Protein AF-A0AAV9Q386-F1 (afdb_monomer_lite)

Sequence (111 aa):
MDNLARHYKRRYQEALNHAIAERKDVALSICWELRLEPRIGVYRRAMVNLLIAQLVSFDQLKYAEECLDLLDILQQDNNGEVSDNVKNVITIAEELIEELEVKQQQAAAPR

pLDDT: mean 93.33, std 8.22, range [53.44, 98.31]

Foldseek 3Di:
DVVVQVVLVVLLVVLVVCVVVVVLVVSVVSLVVLCPDPPNDLLSNLVSLQSVLVRDPPCSLVSLVSSLVSLVVVCVVVVNDDDVVSVVSNVSSVVSNVVVVVVVVVVPDDD

Secondary structure (DSSP, 8-state):
-HHHHHHHHHHHHHHHHHHHTT-HHHHHHHHHHHHH-TTS-HHHHHHHHHHHHHH-SSSHHHHHHHHHHHHHHHHHHTTT---HHHHHHHHHHHHHHHHHHHHHHHHHS--

Radius of gyration: 14.96 Å; chains: 1; bounding box: 38×20×54 Å

Structure (mmCIF, N/CA/C/O backbone):
data_AF-A0AAV9Q386-F1
#
_entry.id   AF-A0AAV9Q386-F1
#
loop_
_atom_site.group_PDB
_atom_site.id
_atom_site.type_symbol
_atom_site.label_atom_id
_atom_site.label_alt_id
_atom_site.label_comp_id
_atom_site.label_asym_id
_atom_site.label_entity_id
_atom_site.label_seq_id
_atom_site.pdbx_PDB_ins_code
_atom_site.Cartn_x
_atom_site.Cartn_y
_atom_site.Cartn_z
_atom_site.occupancy
_atom_site.B_iso_or_equiv
_atom_site.auth_seq_id
_atom_site.auth_comp_id
_atom_site.auth_asym_id
_atom_site.auth_atom_id
_atom_site.pdbx_PDB_model_num
ATOM 1 N N . MET A 1 1 ? 7.025 -1.343 -23.558 1.00 59.03 1 MET A N 1
ATOM 2 C CA . MET A 1 1 ? 7.091 -1.365 -22.079 1.00 59.03 1 MET A CA 1
ATOM 3 C C . MET A 1 1 ? 6.299 -0.206 -21.455 1.00 59.03 1 MET A C 1
ATOM 5 O O . MET A 1 1 ? 5.464 -0.468 -20.599 1.00 59.03 1 MET A O 1
ATOM 9 N N . ASP A 1 2 ? 6.430 1.040 -21.931 1.00 67.69 2 ASP A N 1
ATOM 10 C CA . ASP A 1 2 ? 5.773 2.218 -21.317 1.00 67.69 2 ASP A CA 1
ATOM 11 C C . ASP A 1 2 ? 4.240 2.213 -21.243 1.00 67.69 2 ASP A C 1
ATOM 13 O O . ASP A 1 2 ? 3.670 2.772 -20.305 1.00 67.69 2 ASP A O 1
ATOM 17 N N . ASN A 1 3 ? 3.551 1.597 -22.208 1.00 83.56 3 ASN A N 1
ATOM 18 C CA . ASN A 1 3 ? 2.083 1.584 -22.217 1.00 83.56 3 ASN A CA 1
ATOM 19 C C . ASN A 1 3 ? 1.506 0.800 -21.033 1.00 83.56 3 ASN A C 1
ATOM 21 O O . ASN A 1 3 ? 0.484 1.200 -20.480 1.00 83.56 3 ASN A O 1
ATOM 25 N N . LEU A 1 4 ? 2.183 -0.270 -20.609 1.00 89.44 4 LEU A N 1
ATOM 26 C CA . LEU A 1 4 ? 1.724 -1.113 -19.510 1.00 89.44 4 LEU A CA 1
ATOM 27 C C . LEU A 1 4 ? 1.940 -0.421 -18.157 1.00 89.44 4 LEU A C 1
ATOM 29 O O . LEU A 1 4 ? 1.042 -0.357 -17.323 1.00 89.44 4 LEU A O 1
ATOM 33 N N . ALA A 1 5 ? 3.100 0.213 -17.985 1.00 87.19 5 ALA A N 1
ATOM 34 C CA . ALA A 1 5 ? 3.383 1.004 -16.798 1.00 87.19 5 ALA A CA 1
ATOM 35 C C . ALA A 1 5 ? 2.427 2.202 -16.642 1.00 87.19 5 ALA A C 1
ATOM 37 O O . ALA A 1 5 ? 1.930 2.474 -15.546 1.00 87.19 5 ALA A O 1
ATOM 38 N N . ARG A 1 6 ? 2.124 2.896 -17.749 1.00 91.50 6 ARG A N 1
ATOM 39 C CA . ARG A 1 6 ? 1.121 3.971 -17.782 1.00 91.50 6 ARG A CA 1
ATOM 40 C C . ARG A 1 6 ? -0.290 3.457 -17.495 1.00 91.50 6 ARG A C 1
ATOM 42 O O . ARG A 1 6 ? -1.039 4.144 -16.805 1.00 91.50 6 ARG A O 1
ATOM 49 N N . HIS A 1 7 ? -0.638 2.267 -17.984 1.00 94.50 7 HIS A N 1
ATOM 50 C CA . HIS A 1 7 ? -1.921 1.630 -17.699 1.00 94.50 7 HIS A CA 1
ATOM 51 C C . HIS A 1 7 ? -2.107 1.387 -16.195 1.00 94.50 7 HIS A C 1
ATOM 53 O O . HIS A 1 7 ? -3.082 1.875 -15.626 1.00 94.50 7 HIS A O 1
ATOM 59 N N . TYR A 1 8 ? -1.145 0.746 -15.523 1.00 95.25 8 TYR A N 1
ATOM 60 C CA . TYR A 1 8 ? -1.259 0.494 -14.081 1.00 95.25 8 TYR A CA 1
ATOM 61 C C . TYR A 1 8 ? -1.249 1.770 -13.248 1.00 95.25 8 TYR A C 1
ATOM 63 O O . TYR A 1 8 ? -2.019 1.881 -12.301 1.00 95.25 8 TYR A O 1
ATOM 71 N N . LYS A 1 9 ? -0.446 2.772 -13.632 1.00 94.50 9 LYS A N 1
ATOM 72 C CA . LYS A 1 9 ? -0.495 4.089 -12.984 1.00 94.50 9 LYS A CA 1
ATOM 73 C C . LYS A 1 9 ? -1.897 4.701 -13.068 1.00 94.50 9 LYS A C 1
ATOM 75 O O . LYS A 1 9 ? -2.384 5.241 -12.082 1.00 94.50 9 LYS A O 1
ATOM 80 N N . ARG A 1 10 ? -2.554 4.609 -14.230 1.00 96.94 10 ARG A N 1
ATOM 81 C CA . ARG A 1 10 ? -3.915 5.130 -14.421 1.00 96.94 10 ARG A CA 1
ATOM 82 C C . ARG A 1 10 ? -4.940 4.367 -13.584 1.00 96.94 10 ARG A C 1
ATOM 84 O O . ARG A 1 10 ? -5.756 5.009 -12.939 1.00 96.94 10 ARG A O 1
ATOM 91 N N . ARG A 1 11 ? -4.881 3.033 -13.572 1.00 97.81 11 ARG A N 1
ATOM 92 C CA . ARG A 1 11 ? -5.777 2.193 -12.759 1.00 97.81 11 ARG A CA 1
ATOM 93 C C . ARG A 1 11 ? -5.604 2.462 -11.264 1.00 97.81 11 ARG A C 1
ATOM 95 O O . ARG A 1 11 ? -6.586 2.600 -10.552 1.00 97.81 11 ARG A O 1
ATOM 102 N N . TYR A 1 12 ? -4.369 2.622 -10.794 1.00 97.75 12 TYR A N 1
ATOM 103 C CA . TYR A 1 12 ? -4.117 3.007 -9.406 1.00 97.75 12 TYR A CA 1
ATOM 104 C C . TYR A 1 12 ? -4.689 4.398 -9.081 1.00 97.75 12 TYR A C 1
ATOM 106 O O . TYR A 1 12 ? -5.351 4.573 -8.063 1.00 97.75 12 TYR A O 1
ATOM 114 N N . GLN A 1 13 ? -4.512 5.377 -9.975 1.00 98.06 13 GLN A N 1
ATOM 115 C CA . GLN A 1 13 ? -5.110 6.705 -9.805 1.00 98.06 13 GLN A CA 1
ATOM 116 C C . GLN A 1 13 ? -6.645 6.654 -9.777 1.00 98.06 13 GLN A C 1
ATOM 118 O O . GLN A 1 13 ? -7.274 7.402 -9.035 1.00 98.06 13 GLN A O 1
ATOM 123 N N . GLU A 1 14 ? -7.253 5.779 -10.576 1.00 98.25 14 GLU A N 1
ATOM 124 C CA . GLU A 1 14 ? -8.693 5.520 -10.550 1.00 98.25 14 GLU A CA 1
ATOM 125 C C . GLU A 1 14 ? -9.123 5.011 -9.167 1.00 98.25 14 GLU A C 1
ATOM 127 O O . GLU A 1 14 ? -10.026 5.595 -8.568 1.00 98.25 14 GLU A O 1
ATOM 132 N N . ALA A 1 15 ? -8.420 4.017 -8.611 1.00 98.25 15 ALA A N 1
ATOM 133 C CA . ALA A 1 15 ? -8.671 3.517 -7.259 1.00 98.25 15 ALA A CA 1
ATOM 134 C C . ALA A 1 15 ? -8.561 4.624 -6.196 1.00 98.25 15 ALA A C 1
ATOM 136 O O . ALA A 1 15 ? -9.468 4.774 -5.378 1.00 98.25 15 ALA A O 1
ATOM 137 N N . LEU A 1 16 ? -7.515 5.457 -6.253 1.00 97.81 16 LEU A N 1
ATOM 138 C CA . LEU A 1 16 ? -7.358 6.610 -5.359 1.00 97.81 16 LEU A CA 1
ATOM 139 C C . LEU A 1 16 ? -8.519 7.601 -5.476 1.00 97.81 16 LEU A C 1
ATOM 141 O O . LEU A 1 16 ? -9.066 8.036 -4.467 1.00 97.81 16 LEU A O 1
ATOM 145 N N . ASN A 1 17 ? -8.935 7.940 -6.696 1.00 98.31 17 ASN A N 1
ATOM 146 C CA . ASN A 1 17 ? -10.051 8.859 -6.911 1.00 98.31 17 ASN A CA 1
ATOM 147 C C . ASN A 1 17 ? -11.365 8.292 -6.349 1.00 98.31 17 ASN A C 1
ATOM 149 O O . ASN A 1 17 ? -12.186 9.041 -5.820 1.00 98.31 17 ASN A O 1
ATOM 153 N N . HIS A 1 18 ? -11.576 6.976 -6.448 1.00 98.31 18 HIS A N 1
ATOM 154 C CA . HIS A 1 18 ? -12.714 6.308 -5.818 1.00 98.31 18 HIS A CA 1
ATOM 155 C C . HIS A 1 18 ? -12.623 6.330 -4.290 1.00 98.31 18 HIS A C 1
ATOM 157 O O . HIS A 1 18 ? -13.629 6.625 -3.651 1.00 98.31 18 HIS A O 1
ATOM 163 N N . ALA A 1 19 ? -11.440 6.089 -3.721 1.00 96.94 19 ALA A N 1
ATOM 164 C CA . ALA A 1 19 ? -11.199 6.152 -2.282 1.00 96.94 19 ALA A CA 1
ATOM 165 C C . ALA A 1 19 ? -11.475 7.553 -1.711 1.00 96.94 19 ALA A C 1
ATOM 167 O O . ALA A 1 19 ? -12.203 7.677 -0.731 1.00 96.94 19 ALA A O 1
ATOM 168 N N . ILE A 1 20 ? -10.967 8.602 -2.370 1.00 97.19 20 ILE A N 1
ATOM 169 C CA . ILE A 1 20 ? -11.193 10.011 -1.998 1.00 97.19 20 ILE A CA 1
ATOM 170 C C . ILE A 1 20 ? -12.680 10.375 -2.090 1.00 97.19 20 ILE A C 1
ATOM 172 O O . ILE A 1 20 ? -13.190 11.115 -1.258 1.00 97.19 20 ILE A O 1
ATOM 176 N N . ALA A 1 21 ? -13.392 9.833 -3.079 1.00 97.31 21 ALA A N 1
ATOM 177 C CA . ALA A 1 21 ? -14.836 10.006 -3.227 1.00 97.31 21 ALA A CA 1
ATOM 178 C C . ALA A 1 21 ? -15.666 9.083 -2.307 1.00 97.31 21 ALA A C 1
ATOM 180 O O . ALA A 1 21 ? -16.841 8.859 -2.591 1.00 97.31 21 ALA A O 1
ATOM 181 N N . GLU A 1 22 ? -15.053 8.486 -1.280 1.00 95.88 22 GLU A N 1
ATOM 182 C CA . GLU A 1 22 ? -15.660 7.556 -0.312 1.00 95.88 22 GLU A CA 1
ATOM 183 C C . GLU A 1 22 ? -16.302 6.295 -0.926 1.00 95.88 22 GLU A C 1
ATOM 185 O O . GLU A 1 22 ? -17.014 5.543 -0.262 1.00 95.88 22 GLU A O 1
ATOM 190 N N . ARG A 1 23 ? -15.991 5.979 -2.188 1.00 96.81 23 ARG A N 1
ATOM 191 C CA . ARG A 1 23 ? -16.439 4.764 -2.888 1.00 96.81 23 ARG A CA 1
ATOM 192 C C . ARG A 1 23 ? -15.469 3.611 -2.632 1.00 96.81 23 ARG A C 1
ATOM 194 O O . ARG A 1 23 ? -14.825 3.113 -3.560 1.00 96.81 23 ARG A O 1
ATOM 201 N N . LYS A 1 24 ? -15.362 3.203 -1.363 1.00 95.81 24 LYS A N 1
ATOM 202 C CA . LYS A 1 24 ? -14.371 2.225 -0.876 1.00 95.81 24 LYS A CA 1
ATOM 203 C C . LYS A 1 24 ? -14.443 0.878 -1.596 1.00 95.81 24 LYS A C 1
ATOM 205 O O . LYS A 1 24 ? -13.407 0.377 -2.017 1.00 95.81 24 LYS A O 1
ATOM 210 N N . ASP A 1 25 ? -15.642 0.342 -1.819 1.00 96.69 25 ASP A N 1
ATOM 211 C CA . ASP A 1 25 ? -15.817 -0.962 -2.478 1.00 96.69 25 ASP A CA 1
ATOM 212 C C . ASP A 1 25 ? -15.263 -0.968 -3.908 1.00 96.69 25 ASP A C 1
ATOM 214 O O . ASP A 1 25 ? -14.5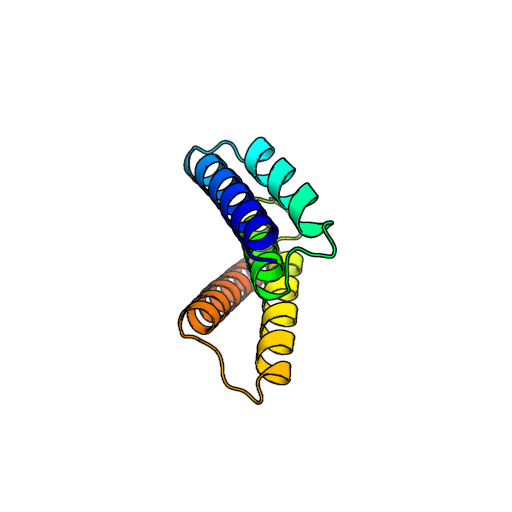96 -1.912 -4.332 1.00 96.69 25 ASP A O 1
ATOM 218 N N . VAL A 1 26 ? -15.481 0.126 -4.645 1.00 97.69 26 VAL A N 1
ATOM 219 C CA . VAL A 1 26 ? -14.976 0.276 -6.017 1.00 97.69 26 VAL A CA 1
ATOM 220 C C . VAL A 1 26 ? -13.457 0.420 -6.015 1.00 97.69 26 VAL A C 1
ATOM 222 O O . VAL A 1 26 ? -12.778 -0.213 -6.822 1.00 97.69 26 VAL A O 1
ATOM 225 N N . ALA A 1 27 ? -12.913 1.215 -5.090 1.00 98.12 27 ALA A N 1
ATOM 226 C CA . ALA A 1 27 ? -11.470 1.358 -4.931 1.00 98.12 27 ALA A CA 1
ATOM 227 C C . ALA A 1 27 ? -10.803 0.009 -4.610 1.00 98.12 27 ALA A C 1
ATOM 229 O O . ALA A 1 27 ? -9.838 -0.368 -5.274 1.00 98.12 27 ALA A O 1
ATOM 230 N N . LEU A 1 28 ? -11.363 -0.751 -3.662 1.00 98.06 28 LEU A N 1
ATOM 231 C CA . LEU A 1 28 ? -10.877 -2.079 -3.287 1.00 98.06 28 LEU A CA 1
ATOM 232 C C . LEU A 1 28 ? -10.951 -3.073 -4.447 1.00 98.06 28 LEU A C 1
ATOM 234 O O . LEU A 1 28 ? -9.980 -3.790 -4.674 1.00 98.06 28 LEU A O 1
ATOM 238 N N . SER A 1 29 ? -12.038 -3.078 -5.227 1.00 98.31 29 SER A N 1
ATOM 239 C CA . SER A 1 2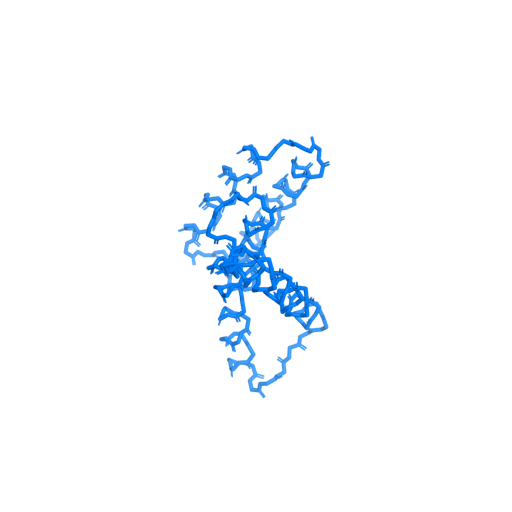9 ? -12.149 -3.930 -6.419 1.00 98.31 29 SER A CA 1
ATOM 240 C C . SER A 1 29 ? -10.977 -3.715 -7.381 1.00 98.31 29 SER A C 1
ATOM 242 O O . SER A 1 29 ? -10.358 -4.677 -7.832 1.00 98.31 29 SER A O 1
ATOM 244 N N . ILE A 1 30 ? -10.626 -2.454 -7.656 1.00 98.25 30 ILE A N 1
ATOM 245 C CA . ILE A 1 30 ? -9.498 -2.120 -8.535 1.00 98.25 30 ILE A CA 1
ATOM 246 C C . ILE A 1 30 ? -8.168 -2.529 -7.889 1.00 98.25 30 ILE A C 1
ATOM 248 O O . ILE A 1 30 ? -7.302 -3.091 -8.561 1.00 98.25 30 ILE A O 1
ATOM 252 N N . CYS A 1 31 ? -7.991 -2.275 -6.590 1.00 98.25 31 CYS A N 1
ATOM 253 C CA . CYS A 1 31 ? -6.785 -2.673 -5.867 1.00 98.25 31 CYS A CA 1
ATOM 254 C C . CYS A 1 31 ? -6.557 -4.189 -5.900 1.00 98.25 31 CYS A C 1
ATOM 256 O O . CYS A 1 31 ? -5.423 -4.621 -6.102 1.00 98.25 31 CYS A O 1
ATOM 258 N N . TRP A 1 32 ? -7.607 -5.003 -5.763 1.00 98.00 32 TRP A N 1
ATOM 259 C CA . TRP A 1 32 ? -7.488 -6.461 -5.822 1.00 98.00 32 TRP A CA 1
ATOM 260 C C . TRP A 1 32 ? -7.052 -6.965 -7.190 1.00 98.00 32 TRP A C 1
ATOM 262 O O . TRP A 1 32 ? -6.141 -7.789 -7.269 1.00 98.00 32 TRP A O 1
ATOM 272 N N . GLU A 1 33 ? -7.623 -6.418 -8.262 1.00 97.12 33 GLU A N 1
ATOM 273 C CA . GLU A 1 33 ? -7.178 -6.720 -9.625 1.00 97.12 33 GLU A CA 1
ATOM 274 C C . GLU A 1 33 ? -5.698 -6.363 -9.820 1.00 97.12 33 GLU A C 1
ATOM 276 O O . GLU A 1 33 ? -4.916 -7.160 -10.338 1.00 97.12 33 GLU A O 1
ATOM 281 N N . LEU A 1 34 ? -5.294 -5.175 -9.362 1.00 97.44 34 LEU A N 1
ATOM 282 C CA . LEU A 1 34 ? -3.920 -4.694 -9.489 1.00 97.44 34 LEU A CA 1
ATOM 283 C C . LEU A 1 34 ? -2.924 -5.511 -8.660 1.00 97.44 34 LEU A C 1
ATOM 285 O O . LEU A 1 34 ? -1.814 -5.774 -9.123 1.00 97.44 34 LEU A O 1
ATOM 289 N N . ARG A 1 35 ? -3.300 -5.934 -7.450 1.00 95.94 35 ARG A N 1
ATOM 290 C CA . ARG A 1 35 ? -2.438 -6.729 -6.565 1.00 95.94 35 ARG A CA 1
ATOM 291 C C . ARG A 1 35 ? -2.093 -8.084 -7.183 1.00 95.94 35 ARG A C 1
ATOM 293 O O . ARG A 1 35 ? -0.956 -8.537 -7.051 1.00 95.94 35 ARG A O 1
ATOM 300 N N . LEU A 1 36 ? -3.048 -8.700 -7.883 1.00 94.38 36 LEU A N 1
ATOM 301 C CA . LEU A 1 36 ? -2.881 -10.002 -8.533 1.00 94.38 36 LEU A CA 1
ATOM 302 C C . LEU A 1 36 ? -2.080 -9.941 -9.843 1.00 94.38 36 LEU A C 1
ATOM 304 O O . LEU A 1 36 ? -1.627 -10.979 -10.317 1.00 94.38 36 LEU A O 1
ATOM 308 N N . GLU A 1 37 ? -1.871 -8.757 -10.421 1.00 95.69 37 GLU A N 1
ATOM 309 C CA . GLU A 1 37 ? -1.194 -8.600 -11.708 1.00 95.69 37 GLU A CA 1
ATOM 310 C C . GLU A 1 37 ? 0.329 -8.809 -11.583 1.00 95.69 37 GLU A C 1
ATOM 312 O O . GLU A 1 37 ? 1.015 -7.996 -10.949 1.00 95.69 37 GLU A O 1
ATOM 317 N N . PRO A 1 38 ? 0.913 -9.854 -12.207 1.00 91.06 38 PRO A N 1
ATOM 318 C CA . PRO A 1 38 ? 2.341 -10.158 -12.088 1.00 91.06 38 PRO A CA 1
ATOM 319 C C . PRO A 1 38 ? 3.262 -9.054 -12.618 1.00 91.06 38 PRO A C 1
ATOM 321 O O . PRO A 1 38 ? 4.393 -8.925 -12.156 1.00 91.06 38 PRO A O 1
ATOM 324 N N . ARG A 1 39 ? 2.799 -8.248 -13.583 1.00 93.31 39 ARG A N 1
ATOM 325 C CA . ARG A 1 39 ? 3.623 -7.259 -14.300 1.00 93.31 39 ARG A CA 1
ATOM 326 C C . ARG A 1 39 ? 3.531 -5.836 -13.744 1.00 93.31 39 ARG A C 1
ATOM 328 O O . ARG A 1 39 ? 4.105 -4.921 -14.335 1.00 93.31 39 ARG A O 1
ATOM 335 N N . ILE A 1 40 ? 2.819 -5.620 -12.635 1.00 92.75 40 ILE A N 1
ATOM 336 C CA . ILE A 1 40 ? 2.546 -4.277 -12.093 1.00 92.75 40 ILE A CA 1
ATOM 337 C C . ILE A 1 40 ? 3.803 -3.530 -11.607 1.00 92.75 40 ILE A C 1
ATOM 339 O O . ILE A 1 40 ? 3.846 -2.293 -11.640 1.00 92.75 40 ILE A O 1
ATOM 343 N N . GLY A 1 41 ? 4.850 -4.278 -11.251 1.00 92.75 41 GLY A N 1
ATOM 344 C CA . GLY A 1 41 ? 6.097 -3.770 -10.684 1.00 92.75 41 GLY A CA 1
ATOM 345 C C . GLY A 1 41 ? 6.011 -3.584 -9.167 1.00 92.75 41 GLY A C 1
ATOM 346 O O . GLY A 1 41 ? 4.965 -3.207 -8.638 1.00 92.75 41 GLY A O 1
ATOM 347 N N . VAL A 1 42 ? 7.128 -3.837 -8.479 1.00 93.69 42 VAL A N 1
ATOM 348 C CA . VAL A 1 42 ? 7.222 -3.907 -7.008 1.00 93.69 42 VAL A CA 1
ATOM 349 C C . VAL A 1 42 ? 6.709 -2.631 -6.340 1.00 93.69 42 VAL A C 1
ATOM 351 O O . VAL A 1 42 ? 5.783 -2.694 -5.537 1.00 93.69 42 VAL A O 1
ATOM 354 N N . TYR A 1 43 ? 7.206 -1.465 -6.765 1.00 94.69 43 TYR A N 1
ATOM 355 C CA . TYR A 1 43 ? 6.796 -0.175 -6.199 1.00 94.69 43 TYR A CA 1
ATOM 356 C C . TYR A 1 43 ? 5.278 0.058 -6.261 1.00 94.69 43 TYR A C 1
ATOM 358 O O . TYR A 1 43 ? 4.661 0.475 -5.287 1.00 94.69 43 TYR A O 1
ATOM 366 N N . ARG A 1 44 ? 4.635 -0.245 -7.397 1.00 95.38 44 ARG A N 1
ATOM 367 C CA . ARG A 1 44 ? 3.180 -0.057 -7.522 1.00 95.38 44 ARG A CA 1
ATOM 368 C C . ARG A 1 44 ? 2.399 -1.079 -6.718 1.00 95.38 44 ARG A C 1
ATOM 370 O O . ARG A 1 44 ? 1.344 -0.734 -6.202 1.00 95.38 44 ARG A O 1
ATOM 377 N N . ARG A 1 45 ? 2.902 -2.310 -6.600 1.00 96.81 45 ARG A N 1
ATOM 378 C CA . ARG A 1 45 ? 2.289 -3.313 -5.727 1.00 96.81 45 ARG A CA 1
ATOM 379 C C . ARG A 1 45 ? 2.333 -2.870 -4.262 1.00 96.81 45 ARG A C 1
ATOM 381 O O . ARG A 1 45 ? 1.317 -2.999 -3.590 1.00 96.81 45 ARG A O 1
ATOM 388 N N . ALA A 1 46 ? 3.436 -2.267 -3.817 1.00 97.44 46 ALA A N 1
ATOM 389 C CA . ALA A 1 46 ? 3.542 -1.673 -2.484 1.00 97.44 46 ALA A CA 1
ATOM 390 C C . ALA A 1 46 ? 2.495 -0.566 -2.275 1.00 97.44 46 ALA A C 1
ATOM 392 O O . ALA A 1 46 ? 1.686 -0.644 -1.357 1.00 97.44 46 ALA A O 1
ATOM 393 N N . MET A 1 47 ? 2.401 0.397 -3.202 1.00 98.00 47 MET A N 1
ATOM 394 C CA . MET A 1 47 ? 1.383 1.459 -3.133 1.00 98.00 47 MET A CA 1
ATOM 395 C C . MET A 1 47 ? -0.061 0.928 -3.109 1.00 98.00 47 MET A C 1
ATOM 397 O O . MET A 1 47 ? -0.932 1.520 -2.472 1.00 98.00 47 MET A O 1
ATOM 401 N N . VAL A 1 48 ? -0.331 -0.167 -3.828 1.00 98.19 48 VAL A N 1
ATOM 402 C CA . VAL A 1 48 ? -1.636 -0.843 -3.824 1.00 98.19 48 VAL A CA 1
ATOM 403 C C . VAL A 1 48 ? -1.916 -1.470 -2.458 1.00 98.19 48 VAL A C 1
ATOM 405 O O . VAL A 1 48 ? -3.007 -1.265 -1.933 1.00 98.19 48 VAL A O 1
ATOM 408 N N . ASN A 1 49 ? -0.946 -2.171 -1.864 1.00 98.25 49 ASN A N 1
ATOM 409 C CA . ASN A 1 49 ? -1.068 -2.739 -0.517 1.00 98.25 49 ASN A CA 1
ATOM 410 C C . ASN A 1 49 ? -1.299 -1.652 0.547 1.00 98.25 49 ASN A C 1
ATOM 412 O O . ASN A 1 49 ? -2.201 -1.796 1.367 1.00 98.25 49 ASN A O 1
ATOM 416 N N . LEU A 1 50 ? -0.595 -0.518 0.472 1.00 98.31 50 LEU A N 1
ATOM 417 C CA . LEU A 1 50 ? -0.839 0.613 1.372 1.00 98.31 50 LEU A CA 1
ATOM 418 C C . LEU A 1 50 ? -2.269 1.159 1.247 1.00 98.31 50 LEU A C 1
ATOM 420 O O . LEU A 1 50 ? -2.951 1.371 2.248 1.00 98.31 50 LEU A O 1
ATOM 424 N N . LEU A 1 51 ? -2.757 1.352 0.018 1.00 98.25 51 LEU A N 1
ATOM 425 C CA . LEU A 1 51 ? -4.125 1.824 -0.201 1.00 98.25 51 LEU A CA 1
ATOM 426 C C . LEU A 1 51 ? -5.161 0.812 0.311 1.00 98.25 51 LEU A C 1
ATOM 428 O O . LEU A 1 51 ? -6.175 1.200 0.882 1.00 98.25 51 LEU A O 1
ATOM 432 N N . ILE A 1 52 ? -4.907 -0.485 0.141 1.00 98.31 52 ILE A N 1
ATOM 433 C CA . ILE A 1 52 ? -5.741 -1.539 0.722 1.00 98.31 52 ILE A CA 1
ATOM 434 C C . ILE A 1 52 ? -5.781 -1.408 2.247 1.00 98.31 52 ILE A C 1
ATOM 436 O O . ILE A 1 52 ? -6.878 -1.379 2.799 1.00 98.31 52 ILE A O 1
ATOM 440 N N . ALA A 1 53 ? -4.627 -1.276 2.911 1.00 97.94 53 ALA A N 1
ATOM 441 C CA . ALA A 1 53 ? -4.528 -1.151 4.368 1.00 97.94 53 ALA A CA 1
ATOM 442 C C . ALA A 1 53 ? -5.384 0.004 4.922 1.00 97.94 53 ALA A C 1
ATOM 444 O O . ALA A 1 53 ? -6.019 -0.119 5.970 1.00 97.94 53 ALA A O 1
ATOM 445 N N . GLN A 1 54 ? -5.453 1.113 4.184 1.00 96.69 54 GLN A N 1
ATOM 446 C CA . GLN A 1 54 ? -6.261 2.283 4.537 1.00 96.69 54 GLN A CA 1
ATOM 447 C C . GLN A 1 54 ? -7.770 2.091 4.300 1.00 96.69 54 GLN A C 1
ATOM 449 O O . GLN A 1 54 ? -8.587 2.790 4.901 1.00 96.69 54 GLN A O 1
ATOM 454 N N . LEU A 1 55 ? -8.159 1.178 3.407 1.00 97.00 55 LEU A N 1
ATOM 455 C CA . LEU A 1 55 ? -9.549 0.991 2.983 1.00 97.00 55 LEU A CA 1
ATOM 456 C C . LEU A 1 55 ? -10.269 -0.150 3.707 1.00 97.00 55 LEU A C 1
ATOM 458 O O . LEU A 1 55 ? -11.485 -0.063 3.896 1.00 97.00 55 LEU A O 1
ATOM 462 N N . VAL A 1 56 ? -9.552 -1.212 4.079 1.00 96.62 56 VAL A N 1
ATOM 463 C CA . VAL A 1 56 ? -10.127 -2.379 4.764 1.00 96.62 56 VAL A CA 1
ATOM 464 C C . VAL A 1 56 ? -10.368 -2.104 6.250 1.00 96.62 56 VAL A C 1
ATOM 466 O O . VAL A 1 56 ? -9.709 -1.270 6.862 1.00 96.62 56 VAL A O 1
ATOM 469 N N . SER A 1 57 ? -11.326 -2.817 6.843 1.00 91.81 57 SER A N 1
ATOM 470 C CA . SER A 1 57 ? -11.651 -2.727 8.275 1.00 91.81 57 SER A CA 1
ATOM 471 C C . SER A 1 57 ? -10.945 -3.775 9.141 1.00 91.81 57 SER A C 1
ATOM 473 O O . SER A 1 57 ? -10.951 -3.664 10.363 1.00 91.81 57 SER A O 1
ATOM 475 N N . PHE A 1 58 ? -10.357 -4.795 8.520 1.00 90.25 58 PHE A N 1
ATOM 476 C CA . PHE A 1 58 ? -9.614 -5.880 9.157 1.00 90.25 58 PHE A CA 1
ATOM 477 C C . PHE A 1 58 ? -8.358 -6.176 8.336 1.00 90.25 58 PHE A C 1
ATOM 479 O O . PHE A 1 58 ? -8.291 -5.818 7.162 1.00 90.25 58 PHE A O 1
ATOM 486 N N . ASP A 1 59 ? -7.357 -6.805 8.952 1.00 94.06 59 ASP A N 1
ATOM 487 C CA . ASP A 1 59 ? -6.054 -7.104 8.335 1.00 94.06 59 ASP A CA 1
ATOM 488 C C . ASP A 1 59 ? -5.275 -5.871 7.841 1.00 94.06 59 ASP A C 1
ATOM 490 O O . ASP A 1 59 ? -4.352 -6.000 7.041 1.00 94.06 59 ASP A O 1
ATOM 494 N N . GLN A 1 60 ? -5.605 -4.668 8.325 1.00 96.56 60 GLN A N 1
ATOM 495 C CA . GLN A 1 60 ? -4.922 -3.430 7.929 1.00 96.56 60 GLN A CA 1
ATOM 496 C C . GLN A 1 60 ? -3.405 -3.533 8.133 1.00 96.56 60 GLN A C 1
ATOM 498 O O . GLN A 1 60 ? -2.641 -3.191 7.233 1.00 96.56 60 GLN A O 1
ATOM 503 N N . LEU A 1 61 ? -2.994 -4.074 9.286 1.00 96.62 61 LEU A N 1
ATOM 504 C CA . LEU A 1 61 ? -1.592 -4.242 9.664 1.00 96.62 61 LEU A CA 1
ATOM 505 C C . LEU A 1 61 ? -0.846 -5.112 8.647 1.00 96.62 61 LEU A C 1
ATOM 507 O O . LEU A 1 61 ? 0.146 -4.671 8.085 1.00 96.62 61 LEU A O 1
ATOM 511 N N . LYS A 1 62 ? -1.416 -6.271 8.302 1.00 97.19 62 LYS A N 1
ATOM 512 C CA . LYS A 1 62 ? -0.855 -7.193 7.308 1.00 97.19 62 LYS A CA 1
ATOM 513 C C . LYS A 1 62 ? -0.558 -6.499 5.977 1.00 97.19 62 LYS A C 1
ATOM 515 O O . LYS A 1 62 ? 0.487 -6.721 5.381 1.00 97.19 62 LYS A O 1
ATOM 520 N N . TYR A 1 63 ? -1.482 -5.681 5.472 1.00 98.12 63 TYR A N 1
ATOM 521 C CA . TYR A 1 63 ? -1.273 -5.004 4.189 1.00 98.12 63 TYR A CA 1
ATOM 522 C C . TYR A 1 63 ? -0.275 -3.843 4.284 1.00 98.12 63 TYR A C 1
ATOM 524 O O . TYR A 1 63 ? 0.412 -3.559 3.303 1.00 98.12 63 TYR A O 1
ATOM 532 N N . ALA A 1 64 ? -0.181 -3.182 5.439 1.00 97.88 64 ALA A N 1
ATOM 533 C CA . ALA A 1 64 ? 0.834 -2.163 5.685 1.00 97.88 64 ALA A CA 1
ATOM 534 C C . ALA A 1 64 ? 2.240 -2.788 5.775 1.00 97.88 64 ALA A C 1
ATOM 536 O O . ALA A 1 64 ? 3.162 -2.304 5.123 1.00 97.88 64 ALA A O 1
ATOM 537 N N . GLU A 1 65 ? 2.381 -3.916 6.473 1.00 98.00 65 GLU A N 1
ATOM 538 C CA . GLU A 1 65 ? 3.620 -4.704 6.544 1.00 98.00 65 GLU A CA 1
ATOM 539 C C . GLU A 1 65 ? 4.037 -5.218 5.158 1.00 98.00 65 GLU A C 1
ATOM 541 O O . GLU A 1 65 ? 5.156 -4.973 4.718 1.00 98.00 65 GLU A O 1
ATOM 546 N N . GLU A 1 66 ? 3.113 -5.813 4.392 1.00 97.88 66 GLU A N 1
ATOM 547 C CA . GLU A 1 66 ? 3.398 -6.244 3.015 1.00 97.88 66 GLU A CA 1
ATOM 548 C C . GLU A 1 66 ? 3.802 -5.072 2.096 1.00 97.88 66 GLU A C 1
ATOM 550 O O . GLU A 1 66 ? 4.460 -5.279 1.073 1.00 97.88 66 GLU A O 1
ATOM 555 N N . CYS A 1 67 ? 3.369 -3.838 2.387 1.00 97.94 67 CYS A N 1
ATOM 556 C CA . CYS A 1 67 ? 3.857 -2.659 1.675 1.00 97.94 67 CYS A CA 1
ATOM 557 C C . CYS A 1 67 ? 5.334 -2.410 1.994 1.00 97.94 67 CYS A C 1
ATOM 559 O O . CYS A 1 67 ? 6.110 -2.229 1.055 1.00 97.94 67 CYS A O 1
ATOM 561 N N . LEU A 1 68 ? 5.722 -2.429 3.272 1.00 97.62 68 LEU A N 1
ATOM 562 C CA . LEU A 1 68 ? 7.116 -2.249 3.687 1.00 97.62 68 LEU A CA 1
ATOM 563 C C . LEU A 1 68 ? 8.025 -3.346 3.139 1.00 97.62 68 LEU A C 1
ATOM 565 O O . LEU A 1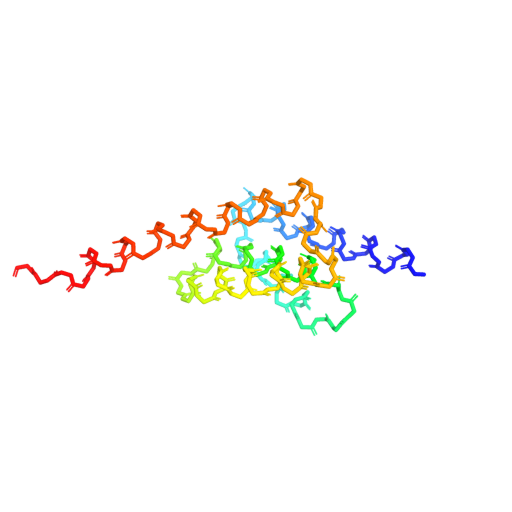 68 ? 9.011 -3.015 2.488 1.00 97.62 68 LEU A O 1
ATOM 569 N N . ASP A 1 69 ? 7.636 -4.617 3.250 1.00 97.75 69 ASP A N 1
ATOM 570 C CA . ASP A 1 69 ? 8.416 -5.746 2.721 1.00 97.75 69 ASP A CA 1
ATOM 571 C C . ASP A 1 69 ? 8.767 -5.562 1.233 1.00 97.75 69 ASP A C 1
ATOM 573 O O . ASP A 1 69 ? 9.877 -5.846 0.777 1.00 97.75 69 ASP A O 1
ATOM 577 N N . LEU A 1 70 ? 7.817 -5.057 0.438 1.00 96.62 70 LEU A N 1
ATOM 578 C CA . LEU A 1 70 ? 8.036 -4.795 -0.985 1.00 96.62 70 LEU A CA 1
ATOM 579 C C . LEU A 1 70 ? 8.971 -3.603 -1.229 1.00 96.62 70 LEU A C 1
ATOM 581 O O . LEU A 1 70 ? 9.724 -3.612 -2.206 1.00 96.62 70 LEU A O 1
ATOM 585 N N . LEU A 1 71 ? 8.911 -2.564 -0.395 1.00 96.06 71 LEU A N 1
ATOM 586 C CA . LEU A 1 71 ? 9.805 -1.409 -0.507 1.00 96.06 71 LEU A CA 1
AT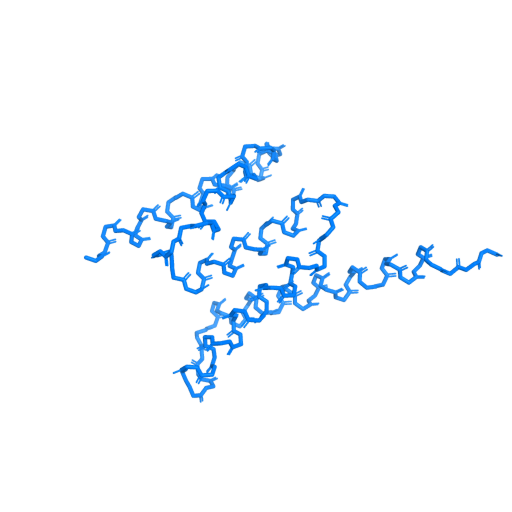OM 587 C C . LEU A 1 71 ? 11.220 -1.744 -0.030 1.00 96.06 71 LEU A C 1
ATOM 589 O O . LEU A 1 71 ? 12.174 -1.266 -0.643 1.00 96.06 71 LEU A O 1
ATOM 593 N N . ASP A 1 72 ? 11.356 -2.630 0.951 1.00 95.12 72 ASP A N 1
ATOM 594 C CA . ASP A 1 72 ? 12.637 -3.164 1.408 1.00 95.12 72 ASP A CA 1
ATOM 595 C C . ASP A 1 72 ? 13.319 -3.984 0.313 1.00 95.12 72 ASP A C 1
ATOM 597 O O . ASP A 1 72 ? 14.500 -3.771 0.037 1.00 95.12 72 ASP A O 1
ATOM 601 N N . ILE A 1 73 ? 12.579 -4.849 -0.394 1.00 93.38 73 ILE A N 1
ATOM 602 C CA . ILE A 1 73 ? 13.098 -5.553 -1.582 1.00 93.38 73 ILE A CA 1
ATOM 603 C C . ILE A 1 73 ? 13.596 -4.542 -2.620 1.00 93.38 73 ILE A C 1
ATOM 605 O O . ILE A 1 73 ? 14.705 -4.666 -3.135 1.00 93.38 73 ILE A O 1
ATOM 609 N N . LEU A 1 74 ? 12.801 -3.504 -2.902 1.00 93.06 74 LEU A N 1
ATOM 610 C CA . LEU A 1 74 ? 13.185 -2.463 -3.854 1.00 93.06 74 LEU A CA 1
ATOM 611 C C . LEU A 1 74 ? 14.449 -1.714 -3.404 1.00 93.06 74 LEU A C 1
ATOM 613 O O . LEU A 1 74 ? 15.272 -1.349 -4.242 1.00 93.06 74 LEU A O 1
ATOM 617 N N . GLN A 1 75 ? 14.610 -1.463 -2.107 1.00 93.56 75 GLN A N 1
ATOM 618 C CA . GLN A 1 75 ? 15.793 -0.810 -1.563 1.00 93.56 75 GLN A CA 1
ATOM 619 C C . GLN A 1 75 ? 17.026 -1.717 -1.640 1.00 93.56 75 GLN A C 1
ATOM 621 O O . GLN A 1 75 ? 18.091 -1.254 -2.054 1.00 93.56 75 GLN A O 1
ATOM 626 N N . GLN A 1 76 ? 16.888 -2.999 -1.302 1.00 93.19 76 GLN A N 1
ATOM 627 C CA . GLN A 1 76 ? 17.960 -3.993 -1.395 1.00 93.19 76 GLN A CA 1
ATOM 628 C C . GLN A 1 76 ? 18.442 -4.170 -2.840 1.00 93.19 76 GLN A C 1
ATOM 630 O O . GLN A 1 76 ? 19.647 -4.114 -3.089 1.00 93.19 76 GLN A O 1
ATOM 635 N N . ASP A 1 77 ? 17.516 -4.274 -3.799 1.00 92.56 77 ASP A N 1
ATOM 636 C CA . ASP A 1 77 ? 17.822 -4.396 -5.231 1.00 92.56 77 ASP A CA 1
ATOM 637 C C . ASP A 1 77 ? 18.601 -3.186 -5.781 1.00 92.56 77 ASP A C 1
ATOM 639 O O . ASP A 1 77 ? 19.345 -3.309 -6.755 1.00 92.56 77 ASP A O 1
ATOM 643 N N . ASN A 1 78 ? 18.453 -2.015 -5.151 1.00 91.00 78 ASN A N 1
ATOM 644 C CA . ASN A 1 78 ? 19.133 -0.775 -5.529 1.00 91.00 78 ASN A CA 1
ATOM 645 C C . ASN A 1 78 ? 20.301 -0.412 -4.588 1.00 91.00 78 ASN A C 1
ATOM 647 O O . ASN A 1 78 ? 20.677 0.755 -4.496 1.00 91.00 78 ASN A O 1
ATOM 651 N N . ASN A 1 79 ? 20.895 -1.386 -3.885 1.00 90.69 79 ASN A N 1
ATOM 652 C CA . ASN A 1 79 ? 22.032 -1.181 -2.970 1.00 90.69 79 ASN A CA 1
ATOM 653 C C . ASN A 1 79 ? 21.789 -0.115 -1.882 1.00 90.69 79 ASN A C 1
ATOM 655 O O . ASN A 1 79 ? 22.712 0.585 -1.467 1.00 90.69 79 ASN A O 1
ATOM 659 N N . GLY A 1 80 ? 20.547 0.029 -1.419 1.00 87.00 80 GLY A N 1
ATOM 660 C CA . GLY A 1 80 ? 20.168 1.016 -0.410 1.00 87.00 80 GLY A CA 1
ATOM 661 C C . GLY A 1 80 ? 19.679 2.353 -0.971 1.00 87.00 80 GLY A C 1
ATOM 662 O O . GLY A 1 80 ? 19.120 3.147 -0.210 1.00 87.00 80 GLY A O 1
ATOM 663 N N . GLU A 1 81 ? 19.834 2.612 -2.273 1.00 90.19 81 GLU A N 1
ATOM 664 C CA . GLU A 1 81 ? 19.449 3.880 -2.895 1.00 90.19 81 GLU A CA 1
ATOM 665 C C . GLU A 1 81 ? 18.025 3.837 -3.462 1.00 90.19 81 GLU A C 1
ATOM 667 O O . GLU A 1 81 ? 17.714 3.094 -4.388 1.00 90.19 81 GLU A O 1
ATOM 672 N N . VAL A 1 82 ? 17.141 4.692 -2.945 1.00 92.88 82 VAL A N 1
ATOM 673 C CA . VAL A 1 82 ? 15.769 4.834 -3.451 1.00 92.88 82 VAL A CA 1
ATOM 674 C C . VAL A 1 82 ? 15.372 6.300 -3.576 1.00 92.88 82 VAL A C 1
ATOM 676 O O . VAL A 1 82 ? 15.854 7.167 -2.844 1.00 92.88 82 VAL A O 1
ATOM 679 N N . SER A 1 83 ? 14.465 6.582 -4.515 1.00 93.06 83 SER A N 1
ATOM 680 C CA . SER A 1 83 ? 13.921 7.930 -4.717 1.00 93.06 83 SER A CA 1
ATOM 681 C C . SER A 1 83 ? 13.159 8.439 -3.490 1.00 93.06 83 SER A C 1
ATOM 683 O O . SER A 1 83 ? 12.584 7.645 -2.745 1.00 93.06 83 SER A O 1
ATOM 685 N N . ASP A 1 84 ? 13.043 9.758 -3.345 1.00 94.38 84 ASP A N 1
ATOM 686 C CA . ASP A 1 84 ? 12.296 10.376 -2.238 1.00 94.38 84 ASP A CA 1
ATOM 687 C C . ASP A 1 84 ? 10.827 9.945 -2.196 1.00 94.38 84 ASP A C 1
ATOM 689 O O . ASP A 1 84 ? 10.256 9.779 -1.124 1.00 94.38 84 ASP A O 1
ATOM 693 N N . ASN A 1 85 ? 10.227 9.651 -3.353 1.00 92.06 85 ASN A N 1
ATOM 694 C CA . ASN A 1 85 ? 8.875 9.100 -3.400 1.00 92.06 85 ASN A CA 1
ATOM 695 C C . ASN A 1 85 ? 8.774 7.756 -2.675 1.00 92.06 85 ASN A C 1
ATOM 697 O O . ASN A 1 85 ? 7.768 7.509 -2.029 1.00 92.06 85 ASN A O 1
ATOM 701 N N . VAL A 1 86 ? 9.786 6.890 -2.783 1.00 94.38 86 VAL A N 1
ATOM 702 C CA . VAL A 1 86 ? 9.807 5.595 -2.085 1.00 94.38 86 VAL A CA 1
ATOM 703 C C . VAL A 1 86 ? 9.956 5.816 -0.585 1.00 94.38 86 VAL A C 1
ATOM 705 O O . VAL A 1 86 ? 9.177 5.249 0.170 1.00 94.38 86 VAL A O 1
ATOM 708 N N . LYS A 1 87 ? 10.875 6.697 -0.171 1.00 94.94 87 LYS A N 1
ATOM 709 C CA . LYS A 1 87 ? 11.063 7.059 1.244 1.00 94.94 87 LYS A CA 1
ATOM 710 C C . LYS A 1 87 ? 9.771 7.578 1.870 1.00 94.94 87 LYS A C 1
ATOM 712 O O . LYS A 1 87 ? 9.398 7.134 2.943 1.00 94.94 87 LYS A O 1
ATOM 717 N N . ASN A 1 88 ? 9.044 8.437 1.156 1.00 95.88 88 ASN A N 1
ATOM 718 C CA . ASN A 1 88 ? 7.758 8.944 1.628 1.00 95.88 88 ASN A CA 1
ATOM 719 C C . ASN A 1 88 ? 6.721 7.824 1.809 1.00 95.88 88 ASN A C 1
ATOM 721 O O . ASN A 1 88 ? 5.959 7.864 2.766 1.00 95.88 88 ASN A O 1
ATOM 725 N N . VAL A 1 89 ? 6.674 6.827 0.912 1.00 96.06 89 VAL A N 1
ATOM 726 C CA . VAL A 1 89 ? 5.757 5.685 1.092 1.00 96.06 89 VAL A CA 1
ATOM 727 C C . VAL A 1 89 ? 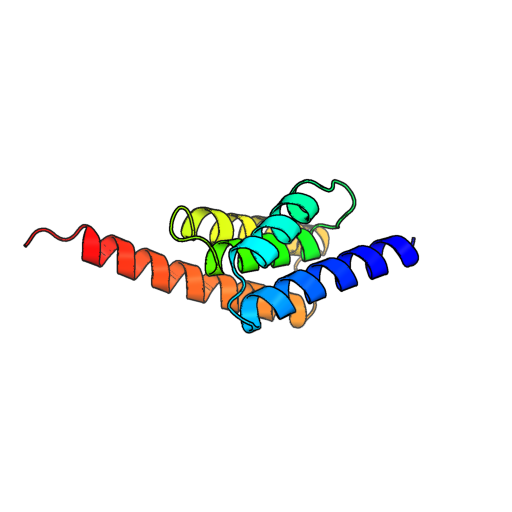6.168 4.829 2.293 1.00 96.06 89 VAL A C 1
ATOM 729 O O . VAL A 1 89 ? 5.282 4.397 3.022 1.00 96.06 89 VAL A O 1
ATOM 732 N N . ILE A 1 90 ? 7.473 4.623 2.517 1.00 96.38 90 ILE A N 1
ATOM 733 C CA . ILE A 1 90 ? 7.987 3.923 3.708 1.00 96.38 90 ILE A CA 1
ATOM 734 C C . ILE A 1 90 ? 7.495 4.631 4.971 1.00 96.38 90 ILE A C 1
ATOM 736 O O . ILE A 1 90 ? 6.800 4.010 5.765 1.00 96.38 90 ILE A O 1
ATOM 740 N N . THR A 1 91 ? 7.734 5.940 5.091 1.00 97.25 91 THR A N 1
ATOM 741 C CA . THR A 1 91 ? 7.307 6.719 6.263 1.00 97.25 91 THR A CA 1
ATOM 742 C C . THR A 1 91 ? 5.801 6.623 6.505 1.00 97.25 91 THR A C 1
ATOM 744 O O . THR A 1 91 ? 5.381 6.357 7.623 1.00 97.25 91 THR A O 1
ATOM 747 N N . ILE A 1 92 ? 4.973 6.756 5.462 1.00 97.44 92 ILE A N 1
ATOM 748 C CA . ILE A 1 92 ? 3.510 6.639 5.607 1.00 97.44 92 ILE A CA 1
ATOM 749 C C . ILE A 1 92 ? 3.101 5.235 6.084 1.00 97.44 92 ILE A C 1
ATOM 751 O O . ILE A 1 92 ? 2.149 5.094 6.851 1.00 97.44 92 ILE A O 1
ATOM 755 N N . ALA A 1 93 ? 3.771 4.187 5.603 1.00 97.31 93 ALA A N 1
ATOM 756 C CA . ALA A 1 93 ? 3.473 2.818 6.007 1.00 97.31 93 ALA A CA 1
ATOM 757 C C . ALA A 1 93 ? 3.930 2.534 7.449 1.00 97.31 93 ALA A C 1
ATOM 759 O O . ALA A 1 93 ? 3.172 1.919 8.193 1.00 97.31 93 ALA A O 1
ATOM 760 N N . GLU A 1 94 ? 5.102 3.024 7.861 1.00 97.88 94 GLU A N 1
ATOM 761 C CA . GLU A 1 94 ? 5.596 2.940 9.245 1.00 97.88 94 GLU A CA 1
ATOM 762 C C . GLU A 1 94 ? 4.656 3.660 10.223 1.00 97.88 94 GLU A C 1
ATOM 764 O O . GLU A 1 94 ? 4.232 3.065 11.212 1.00 97.88 94 GLU A O 1
ATOM 769 N N . GLU A 1 95 ? 4.253 4.897 9.910 1.00 97.62 95 GLU A N 1
ATOM 770 C CA . GLU A 1 95 ? 3.289 5.666 10.712 1.00 97.62 95 GLU A CA 1
ATOM 771 C C . GLU A 1 95 ? 1.949 4.923 10.843 1.00 97.62 95 GLU A C 1
ATOM 773 O O . GLU A 1 95 ? 1.372 4.836 11.928 1.00 97.62 95 GLU A O 1
ATOM 778 N N . LEU A 1 96 ? 1.458 4.331 9.746 1.00 96.94 96 LEU A N 1
ATOM 779 C CA . LEU A 1 96 ? 0.226 3.546 9.767 1.00 96.94 96 LEU A CA 1
ATOM 780 C C . LEU A 1 96 ? 0.355 2.295 10.648 1.00 96.94 96 LEU A C 1
ATOM 782 O O . LEU A 1 96 ? -0.591 1.961 11.362 1.00 96.94 96 LEU A O 1
ATOM 786 N N . ILE A 1 97 ? 1.490 1.596 10.599 1.00 97.25 97 ILE A N 1
ATOM 787 C CA . ILE A 1 97 ? 1.747 0.421 11.441 1.00 97.25 97 ILE A CA 1
ATOM 788 C C . ILE A 1 97 ? 1.750 0.822 12.914 1.00 97.25 97 ILE A C 1
ATOM 790 O O . ILE A 1 97 ? 1.000 0.228 13.688 1.00 97.25 97 ILE A O 1
ATOM 794 N N . GLU A 1 98 ? 2.495 1.866 13.285 1.00 96.75 98 GLU A N 1
ATOM 795 C CA . GLU A 1 98 ? 2.556 2.360 14.665 1.00 96.75 98 GLU A CA 1
ATOM 796 C C . GLU A 1 98 ? 1.151 2.699 15.193 1.00 96.75 98 GLU A C 1
ATOM 798 O O . GLU A 1 98 ? 0.745 2.250 16.269 1.00 96.75 98 GLU A O 1
ATOM 803 N N . GLU A 1 99 ? 0.345 3.415 14.402 1.00 95.44 99 GLU A N 1
ATOM 804 C CA . GLU A 1 99 ? -1.040 3.714 14.767 1.00 95.44 99 GLU A CA 1
ATOM 805 C C . GLU A 1 99 ? -1.896 2.456 14.982 1.00 95.44 99 GLU A C 1
ATOM 807 O O . GLU A 1 99 ? -2.751 2.420 15.877 1.00 95.44 99 GLU A O 1
ATOM 812 N N . LEU A 1 100 ? -1.740 1.446 14.125 1.00 93.69 100 LEU A N 1
ATOM 813 C CA . LEU A 1 100 ? -2.516 0.209 14.182 1.00 93.69 100 LEU A CA 1
ATOM 814 C C . LEU A 1 100 ? -2.105 -0.657 15.374 1.00 93.69 100 LEU A C 1
ATOM 816 O O . LEU A 1 100 ? -2.981 -1.207 16.046 1.00 93.69 100 LEU A O 1
ATOM 820 N N . GLU A 1 101 ? -0.813 -0.741 15.678 1.00 93.06 101 GLU A N 1
ATOM 821 C CA . GLU A 1 101 ? -0.292 -1.455 16.844 1.00 93.06 101 GLU A CA 1
ATOM 822 C C . GLU A 1 101 ? -0.796 -0.834 18.149 1.00 93.06 101 GLU A C 1
ATOM 824 O O . GLU A 1 101 ? -1.298 -1.549 19.021 1.00 93.06 101 GLU A O 1
ATOM 829 N N . VAL A 1 102 ? -0.770 0.500 18.264 1.00 92.50 102 VAL A N 1
ATOM 830 C CA . VAL A 1 102 ? -1.324 1.212 19.427 1.00 92.50 102 VAL A CA 1
ATOM 831 C C . VAL A 1 102 ? -2.815 0.907 19.593 1.00 92.50 102 VAL A C 1
ATOM 833 O O . VAL A 1 102 ? -3.264 0.592 20.700 1.00 92.50 102 VAL A O 1
ATOM 836 N N . LYS A 1 103 ? -3.595 0.940 18.504 1.00 89.50 103 LYS A N 1
ATOM 837 C CA . LYS A 1 103 ? -5.031 0.602 18.530 1.00 89.50 103 LYS A CA 1
ATOM 838 C C . LYS A 1 103 ? -5.269 -0.844 18.984 1.00 89.50 103 LYS A C 1
ATOM 840 O O . LYS A 1 103 ? -6.178 -1.088 19.778 1.00 89.50 103 LYS A O 1
ATOM 845 N N . GLN A 1 104 ? -4.456 -1.799 18.526 1.00 88.00 104 GLN A N 1
ATOM 846 C CA . GLN A 1 104 ? -4.557 -3.204 18.941 1.00 88.00 104 GLN A CA 1
ATOM 847 C C 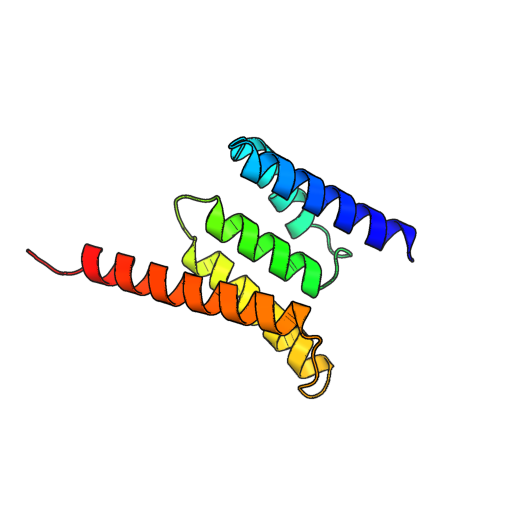. GLN A 1 104 ? -4.211 -3.397 20.422 1.00 88.00 104 GLN A C 1
ATOM 849 O O . GLN A 1 104 ? -4.938 -4.095 21.129 1.00 88.00 104 GLN A O 1
ATOM 854 N N . GLN A 1 105 ? -3.159 -2.742 20.921 1.00 85.25 105 GLN A N 1
ATOM 855 C CA . GLN A 1 105 ? -2.779 -2.798 22.337 1.00 85.25 105 GLN A CA 1
ATOM 856 C C . GLN A 1 105 ? -3.867 -2.208 23.245 1.00 85.25 105 GLN A C 1
ATOM 858 O O . GLN A 1 105 ? -4.200 -2.797 24.272 1.00 85.25 105 GLN A O 1
ATOM 863 N N . GLN A 1 106 ? -4.474 -1.085 22.849 1.00 84.56 106 GLN A N 1
ATOM 864 C CA . GLN A 1 106 ? -5.593 -0.479 23.579 1.00 84.56 106 GLN A CA 1
ATOM 865 C C . GLN A 1 106 ? -6.833 -1.380 23.605 1.00 84.56 106 GLN A C 1
ATOM 867 O O . GLN A 1 106 ? -7.529 -1.433 24.617 1.00 84.56 106 GLN A O 1
ATOM 872 N N . ALA A 1 107 ? -7.106 -2.102 22.516 1.00 80.94 107 ALA A N 1
ATOM 873 C CA . ALA A 1 107 ? -8.203 -3.063 22.457 1.00 80.94 107 ALA A CA 1
ATOM 874 C C . ALA A 1 107 ? -7.930 -4.339 23.278 1.00 80.94 107 ALA A C 1
ATOM 876 O O . ALA A 1 107 ? -8.871 -4.962 23.768 1.00 80.94 107 ALA A O 1
ATOM 877 N N . ALA A 1 108 ? -6.659 -4.727 23.426 1.00 74.81 108 ALA A N 1
ATOM 878 C CA . ALA A 1 108 ? -6.227 -5.920 24.155 1.00 74.81 108 ALA A CA 1
ATOM 879 C C . ALA A 1 108 ? -5.993 -5.688 25.661 1.00 74.81 108 ALA A C 1
ATOM 881 O O . ALA A 1 108 ? -5.910 -6.657 26.418 1.00 74.81 108 ALA A O 1
ATOM 882 N N . ALA A 1 109 ? -5.885 -4.433 26.111 1.00 64.69 109 ALA A N 1
ATOM 883 C CA . ALA A 1 109 ? -5.729 -4.107 27.524 1.00 64.69 109 ALA A CA 1
ATOM 884 C C . ALA A 1 109 ? -7.010 -4.477 28.310 1.00 64.69 109 ALA A C 1
ATOM 886 O O . ALA A 1 109 ? -8.090 -3.964 27.997 1.00 64.69 109 ALA A O 1
ATOM 887 N N . PRO A 1 110 ? -6.933 -5.363 29.323 1.00 57.91 110 PRO A N 1
ATOM 888 C CA . PRO A 1 110 ? -8.088 -5.709 30.142 1.00 57.91 110 PRO A CA 1
ATOM 889 C C . PRO A 1 110 ? -8.558 -4.485 30.943 1.00 57.91 110 PRO A C 1
ATOM 891 O O . PRO A 1 110 ? -7.738 -3.741 31.482 1.00 57.91 110 PRO A O 1
ATOM 894 N N . ARG A 1 111 ? -9.881 -4.283 30.996 1.00 53.44 111 ARG A N 1
ATOM 895 C CA . ARG A 1 111 ? -10.529 -3.323 31.905 1.00 53.44 111 ARG A CA 1
ATOM 896 C C . ARG A 1 111 ? -10.328 -3.707 33.364 1.00 53.44 111 ARG A C 1
ATOM 898 O O . ARG A 1 111 ? -10.383 -4.925 33.649 1.00 53.44 111 ARG A O 1
#

Organism: NCBI:txid1690605